Protein AF-A0A0B2A0S5-F1 (afdb_monomer_lite)

Foldseek 3Di:
DDPPPLVADDVVVLVVLLVVLVVLLLVLLVLVLCLVVDDDDDPVVCVCNVPVSVVSNLVSLLQSLLSCLSNVNLVCLLVSLLVSLVSVLVSLVVSCCVPVPPPDDPVSVVVSVVRSVVSSVVSSVSSPNSSVVNVVVVVVVVVVVVPDPPPD

Organism: NCBI:txid1348253

Secondary structure (DSSP, 8-state):
-------PPPHHHHHHHHHHHHHHHHHHHHHHHHHHHH-SS-HHHHHHHHHHHHHHHHHHHHHHHHHHHHTT-THHHHHHHHHHHHHHHHHHHHHHHHHHGGG--HHHHHHHHHHHHHHHHHHHHHHHHHHHHHHHHHHHHHHHHTT-----

Radius of gyration: 20.51 Å; chains: 1; bounding box: 46×28×75 Å

Sequence (152 aa):
MPAVTDARLPIRWVVWAGIGWLVVVAGWLIADGAIVMSIPGSPAAAAWTTWAIPGLVVAATIGYGALLGQGRRSVMIWFAALVGALAQILSYILVTVITAGPHASLDVTAGLILLALPVFVMLAALLWIGAGTAAVVRQIRTRSKGRSPRLK

Structure (mmCIF, N/CA/C/O backbone):
data_AF-A0A0B2A0S5-F1
#
_entry.id   AF-A0A0B2A0S5-F1
#
loop_
_atom_site.group_PDB
_atom_site.id
_atom_site.type_symbol
_atom_site.label_atom_id
_atom_site.label_alt_id
_atom_site.label_comp_id
_atom_site.label_asym_id
_atom_site.label_entity_id
_atom_site.label_seq_id
_atom_site.pdbx_PDB_ins_code
_atom_site.Cartn_x
_atom_site.Cartn_y
_atom_site.Cartn_z
_atom_site.occupancy
_atom_site.B_iso_or_equiv
_atom_site.auth_seq_id
_atom_site.auth_comp_id
_atom_site.auth_asym_id
_atom_site.auth_atom_id
_atom_site.pdbx_PDB_model_num
ATOM 1 N N . MET A 1 1 ? -21.035 6.690 33.643 1.00 43.50 1 MET A N 1
ATOM 2 C CA . MET A 1 1 ? -20.638 5.815 32.517 1.00 43.50 1 MET A CA 1
ATOM 3 C C . MET A 1 1 ? -19.266 6.272 32.039 1.00 43.50 1 MET A C 1
ATOM 5 O O . MET A 1 1 ? -19.190 7.385 31.534 1.00 43.50 1 MET A O 1
ATOM 9 N N . PRO A 1 2 ? -18.173 5.528 32.280 1.00 39.62 2 PRO A N 1
ATOM 10 C CA . PRO A 1 2 ? -16.861 5.955 31.812 1.00 39.62 2 PRO A CA 1
ATOM 11 C C . PRO A 1 2 ? -16.829 5.893 30.284 1.00 39.62 2 PRO A C 1
ATOM 13 O O . PRO A 1 2 ? -17.179 4.872 29.691 1.00 39.62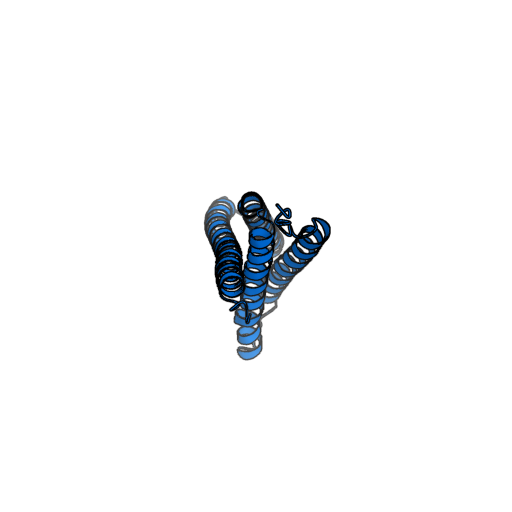 2 PRO A O 1
ATOM 16 N N . ALA A 1 3 ? -16.445 7.009 29.665 1.00 43.06 3 ALA A N 1
ATOM 17 C CA . ALA A 1 3 ? -16.223 7.108 28.236 1.00 43.06 3 ALA A CA 1
ATOM 18 C C . ALA A 1 3 ? -15.237 6.012 27.821 1.00 43.06 3 ALA A C 1
ATOM 20 O O . ALA A 1 3 ? -14.078 6.015 28.238 1.00 43.06 3 ALA A O 1
ATOM 21 N N . VAL A 1 4 ? -15.708 5.057 27.017 1.00 47.94 4 VAL A N 1
ATOM 22 C CA . VAL A 1 4 ? -14.827 4.184 26.248 1.00 47.94 4 VAL A CA 1
ATOM 23 C C . VAL A 1 4 ? -14.082 5.125 25.318 1.00 47.94 4 VAL A C 1
ATOM 25 O O . VAL A 1 4 ? -14.605 5.544 24.288 1.00 47.94 4 VAL A O 1
ATOM 28 N N . THR A 1 5 ? -12.893 5.550 25.732 1.00 50.03 5 THR A N 1
ATOM 29 C CA . THR A 1 5 ? -11.978 6.287 24.879 1.00 50.03 5 THR A CA 1
ATOM 30 C C . THR A 1 5 ? -11.613 5.334 23.753 1.00 50.03 5 THR A C 1
ATOM 32 O O . THR A 1 5 ? -10.756 4.462 23.888 1.00 50.03 5 THR A O 1
ATOM 35 N N . ASP A 1 6 ? -12.351 5.448 22.647 1.00 54.78 6 ASP A N 1
ATOM 36 C CA . ASP A 1 6 ? -11.962 4.953 21.335 1.00 54.78 6 ASP A CA 1
ATOM 37 C C . ASP A 1 6 ? -10.554 5.511 21.104 1.00 54.78 6 ASP A C 1
ATOM 39 O O . ASP A 1 6 ? -10.388 6.666 20.712 1.00 54.78 6 ASP A O 1
ATOM 43 N N . ALA A 1 7 ? -9.533 4.729 21.459 1.00 58.16 7 ALA A N 1
ATOM 44 C CA . ALA A 1 7 ? -8.137 5.119 21.366 1.00 58.16 7 ALA A CA 1
ATOM 45 C C . ALA A 1 7 ? -7.776 5.196 19.881 1.00 58.16 7 ALA A C 1
ATOM 47 O O . ALA A 1 7 ? -7.261 4.252 19.282 1.00 58.16 7 ALA A O 1
ATOM 48 N N . ARG A 1 8 ? -8.145 6.314 19.256 1.00 66.81 8 ARG A N 1
ATOM 49 C CA . ARG A 1 8 ? -7.774 6.641 17.888 1.00 66.81 8 ARG A CA 1
ATOM 50 C C . ARG A 1 8 ? -6.270 6.882 17.887 1.00 66.81 8 ARG A C 1
ATOM 52 O O . ARG A 1 8 ? -5.766 7.661 18.694 1.00 66.81 8 ARG A O 1
ATOM 59 N N . LEU A 1 9 ? -5.558 6.217 16.979 1.00 73.38 9 LEU A N 1
ATOM 60 C CA . LEU A 1 9 ? -4.140 6.486 16.761 1.00 73.38 9 LEU A CA 1
ATOM 61 C C . LEU A 1 9 ? -3.932 7.989 16.498 1.00 73.38 9 LEU A C 1
ATOM 63 O O . LEU A 1 9 ? -4.655 8.564 15.669 1.00 73.38 9 LEU A O 1
ATOM 67 N N . PRO A 1 10 ? -2.954 8.634 17.161 1.00 81.81 10 PRO A N 1
ATOM 68 C CA . PRO A 1 10 ? -2.649 10.033 16.905 1.00 81.81 10 PRO A CA 1
ATOM 69 C C . PRO A 1 10 ? -2.278 10.234 15.434 1.00 81.81 10 PRO A C 1
ATOM 71 O O . PRO A 1 10 ? -1.521 9.447 14.866 1.00 81.81 10 PRO A O 1
ATOM 74 N N . ILE A 1 11 ? -2.784 11.306 14.815 1.00 78.38 11 ILE A N 1
ATOM 75 C CA . ILE A 1 11 ? -2.613 11.561 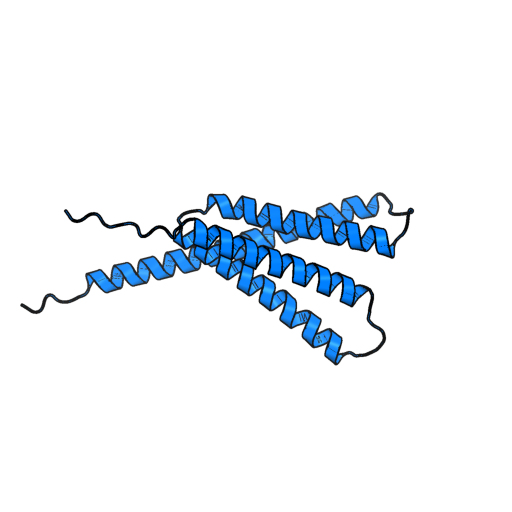13.375 1.00 78.38 11 ILE A CA 1
ATOM 76 C C . ILE A 1 11 ? -1.149 11.570 12.933 1.00 78.38 11 ILE A C 1
ATOM 78 O O . ILE A 1 11 ? -0.842 10.996 11.894 1.00 78.38 11 ILE A O 1
ATOM 82 N N . ARG A 1 12 ? -0.252 12.096 13.775 1.00 81.81 12 ARG A N 1
ATOM 83 C CA . ARG A 1 12 ? 1.198 12.106 13.549 1.00 81.81 12 ARG A CA 1
ATOM 84 C C . ARG A 1 12 ? 1.776 10.719 13.258 1.00 81.81 12 ARG A C 1
ATOM 86 O O . ARG A 1 12 ? 2.592 10.594 12.360 1.00 81.81 12 ARG A O 1
ATOM 93 N N . TRP A 1 13 ? 1.320 9.673 13.949 1.00 82.44 13 TRP A N 1
ATOM 94 C CA . TRP A 1 13 ? 1.828 8.312 13.736 1.00 82.44 13 TRP A CA 1
ATOM 95 C C . TRP A 1 13 ? 1.402 7.749 12.385 1.00 82.44 13 TRP A C 1
ATOM 97 O O . TRP A 1 13 ? 2.186 7.083 11.724 1.00 82.44 13 TRP A O 1
ATOM 107 N N . VAL A 1 14 ? 0.178 8.061 11.953 1.00 80.25 14 VAL A N 1
ATOM 108 C CA . VAL A 1 14 ? -0.321 7.663 10.631 1.00 80.25 14 VAL A CA 1
ATOM 109 C C . VAL A 1 14 ? 0.430 8.400 9.523 1.00 80.25 14 VAL A C 1
ATOM 111 O O . VAL A 1 14 ? 0.733 7.800 8.499 1.00 80.25 14 VAL A O 1
ATOM 114 N N . VAL A 1 15 ? 0.759 9.678 9.730 1.00 81.69 15 VAL A N 1
ATOM 115 C CA . VAL A 1 15 ? 1.554 10.462 8.773 1.00 81.69 15 VAL A CA 1
ATOM 116 C C . VAL A 1 15 ? 2.973 9.904 8.664 1.00 81.69 15 VAL A C 1
ATOM 118 O O . VAL A 1 15 ? 3.398 9.577 7.563 1.00 81.69 15 VAL A O 1
ATOM 121 N N . TRP A 1 16 ? 3.675 9.701 9.784 1.00 84.19 16 TRP A N 1
ATOM 122 C CA . TRP A 1 16 ? 5.033 9.142 9.772 1.00 84.19 16 TRP A CA 1
ATOM 123 C C . TRP A 1 16 ? 5.088 7.729 9.187 1.00 84.19 16 TRP A C 1
ATOM 125 O O . TRP A 1 16 ? 5.977 7.433 8.394 1.00 84.19 16 TRP A O 1
ATOM 135 N N . ALA A 1 17 ? 4.116 6.874 9.513 1.00 84.00 17 ALA A N 1
ATOM 136 C CA . ALA A 1 17 ? 4.022 5.546 8.916 1.00 84.00 17 ALA A CA 1
ATOM 137 C C . ALA A 1 17 ? 3.704 5.602 7.416 1.00 84.00 17 ALA A C 1
ATOM 139 O O . ALA A 1 17 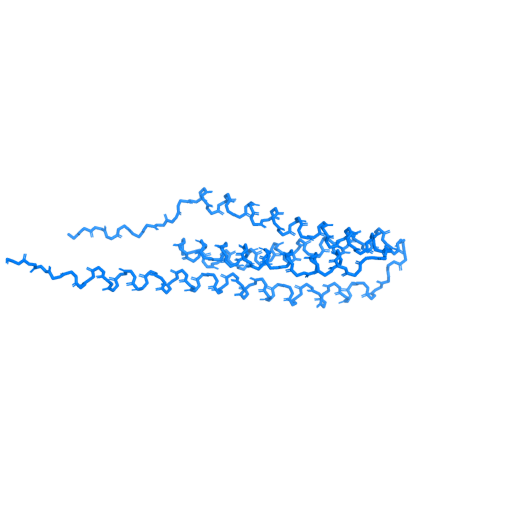? 4.221 4.787 6.661 1.00 84.00 17 ALA A O 1
ATOM 140 N N . GLY A 1 18 ? 2.895 6.571 6.979 1.00 79.06 18 GLY A N 1
ATOM 141 C CA . GLY A 1 18 ? 2.616 6.804 5.562 1.00 79.06 18 GLY A CA 1
ATOM 142 C C . GLY A 1 18 ? 3.858 7.260 4.802 1.00 79.06 18 GLY A C 1
ATOM 143 O O . GLY A 1 18 ? 4.133 6.739 3.728 1.00 79.06 18 GLY A O 1
ATOM 144 N N . ILE A 1 19 ? 4.651 8.162 5.387 1.00 83.56 19 ILE A N 1
ATOM 145 C CA . ILE A 1 19 ? 5.944 8.584 4.829 1.00 83.56 19 ILE A CA 1
ATOM 146 C C . ILE A 1 19 ? 6.897 7.386 4.743 1.00 83.56 19 ILE A C 1
ATOM 148 O O . ILE A 1 19 ? 7.474 7.145 3.689 1.00 83.56 19 ILE A O 1
ATOM 152 N N . GLY A 1 20 ? 7.027 6.597 5.815 1.00 83.56 20 GLY A N 1
ATOM 153 C CA . GLY A 1 20 ? 7.869 5.396 5.813 1.00 83.56 20 GLY A CA 1
ATOM 154 C C . GLY A 1 20 ? 7.431 4.364 4.770 1.00 83.56 20 GLY A C 1
ATOM 155 O O . GLY A 1 20 ? 8.266 3.814 4.057 1.00 83.56 20 GLY A O 1
ATOM 156 N N . TRP A 1 21 ? 6.122 4.150 4.622 1.00 85.94 21 TRP A N 1
ATOM 157 C CA . TRP A 1 21 ? 5.557 3.298 3.576 1.00 85.94 21 TRP A CA 1
ATOM 158 C C . TRP A 1 21 ? 5.880 3.824 2.169 1.00 85.94 21 TRP A C 1
ATOM 160 O O . TRP A 1 21 ? 6.318 3.048 1.324 1.00 85.94 21 TRP A O 1
ATOM 170 N N . LEU A 1 22 ? 5.757 5.134 1.928 1.00 78.00 22 LEU A N 1
ATOM 171 C CA . LEU A 1 22 ? 6.125 5.742 0.644 1.00 78.00 22 LEU A CA 1
ATOM 172 C C . LEU A 1 22 ? 7.612 5.581 0.329 1.00 78.00 22 LEU A C 1
ATOM 174 O O . LEU A 1 22 ? 7.952 5.285 -0.811 1.00 78.00 22 LEU A O 1
ATOM 178 N N . VAL A 1 23 ? 8.493 5.728 1.322 1.00 82.44 23 VAL A N 1
ATOM 179 C CA . VAL A 1 23 ? 9.937 5.502 1.150 1.00 82.44 23 VAL A CA 1
ATOM 180 C C . VAL A 1 23 ? 10.221 4.051 0.765 1.00 82.44 23 VAL A C 1
ATOM 182 O O . VAL A 1 23 ? 11.039 3.807 -0.114 1.00 82.44 23 VAL A O 1
ATOM 185 N N . VAL A 1 24 ? 9.523 3.090 1.373 1.00 82.56 24 VAL A N 1
ATOM 186 C CA . VAL A 1 24 ? 9.641 1.668 1.022 1.00 82.56 24 VAL A CA 1
ATOM 187 C C . VAL A 1 24 ? 9.174 1.400 -0.410 1.00 82.56 24 VAL A C 1
ATOM 189 O O . VAL A 1 24 ? 9.882 0.732 -1.162 1.00 82.56 24 VAL A O 1
ATOM 192 N N . VAL A 1 25 ? 8.013 1.933 -0.803 1.00 75.81 25 VAL A N 1
ATOM 193 C CA . VAL A 1 25 ? 7.488 1.783 -2.170 1.00 75.81 25 VAL A CA 1
ATOM 194 C C . VAL A 1 25 ? 8.438 2.432 -3.180 1.00 75.81 25 VAL A C 1
ATOM 196 O O . VAL A 1 25 ? 8.804 1.799 -4.164 1.00 75.81 25 VAL A O 1
ATOM 199 N N . ALA A 1 26 ? 8.912 3.651 -2.911 1.00 71.31 26 ALA A N 1
ATOM 200 C CA . ALA A 1 26 ? 9.878 4.344 -3.760 1.00 71.31 26 ALA A CA 1
ATOM 201 C C . ALA A 1 26 ? 11.226 3.605 -3.845 1.00 71.31 26 ALA A C 1
ATOM 203 O O . ALA A 1 26 ? 11.806 3.506 -4.922 1.00 71.31 26 ALA A O 1
ATOM 204 N N . GLY A 1 27 ? 11.714 3.050 -2.732 1.00 72.81 27 GLY A N 1
ATOM 205 C CA . GLY A 1 27 ? 12.949 2.267 -2.691 1.00 72.81 27 GLY A CA 1
ATOM 206 C C . GLY A 1 27 ? 12.858 0.981 -3.513 1.00 72.81 27 GLY A C 1
ATOM 207 O O . GLY A 1 27 ? 13.797 0.6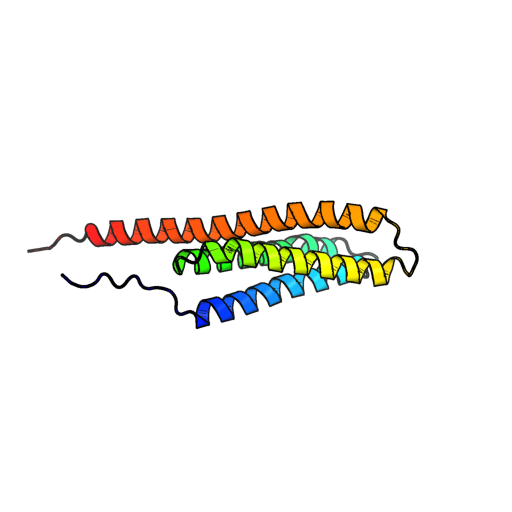56 -4.237 1.00 72.81 27 GLY A O 1
ATOM 208 N N . TRP A 1 28 ? 11.718 0.286 -3.463 1.00 74.06 28 TRP A N 1
ATOM 209 C CA . TRP A 1 28 ? 11.466 -0.869 -4.328 1.00 74.06 28 TRP A CA 1
ATOM 210 C C . TRP A 1 28 ? 11.476 -0.489 -5.808 1.00 74.06 28 TRP A C 1
ATOM 212 O O . TRP A 1 28 ? 12.124 -1.168 -6.597 1.00 74.06 28 TRP A O 1
ATOM 222 N N . LEU A 1 29 ? 10.842 0.627 -6.167 1.00 66.69 29 LEU A N 1
ATOM 223 C CA . LEU A 1 29 ? 10.805 1.126 -7.543 1.00 66.69 29 LEU A CA 1
ATOM 224 C C . LEU A 1 29 ? 12.196 1.466 -8.096 1.00 66.69 29 LEU A C 1
ATOM 226 O O . LEU A 1 29 ? 12.512 1.141 -9.238 1.00 66.69 29 LEU A O 1
ATOM 230 N N . ILE A 1 30 ? 13.050 2.090 -7.279 1.00 67.25 30 ILE A N 1
ATOM 231 C CA . ILE A 1 30 ? 14.442 2.383 -7.652 1.00 67.25 30 ILE A CA 1
ATOM 232 C C . ILE A 1 30 ? 15.237 1.084 -7.824 1.00 67.25 30 ILE A C 1
ATOM 234 O O . ILE A 1 30 ? 16.012 0.963 -8.772 1.00 67.25 30 ILE A O 1
ATOM 238 N N . ALA A 1 31 ? 15.044 0.113 -6.927 1.00 67.25 31 ALA A N 1
ATOM 239 C CA . ALA A 1 31 ? 15.725 -1.173 -7.005 1.00 67.25 31 ALA A CA 1
ATOM 240 C C . ALA A 1 31 ? 15.312 -1.968 -8.253 1.00 67.25 31 ALA A C 1
ATOM 242 O O . ALA A 1 31 ? 16.183 -2.505 -8.927 1.00 67.25 31 ALA A O 1
ATOM 243 N N . ASP A 1 32 ? 14.022 -1.996 -8.593 1.00 64.56 32 ASP A N 1
ATOM 244 C CA . ASP A 1 32 ? 13.508 -2.672 -9.790 1.00 64.56 32 ASP A CA 1
ATOM 245 C C . ASP A 1 32 ? 14.081 -2.051 -11.076 1.00 64.56 32 ASP A C 1
ATOM 247 O O . ASP A 1 32 ? 14.649 -2.752 -11.914 1.00 64.56 32 ASP A O 1
ATOM 251 N N . GLY A 1 33 ? 14.069 -0.716 -11.180 1.00 59.47 33 GLY A N 1
ATOM 252 C CA . GLY A 1 33 ? 14.693 -0.001 -12.299 1.00 59.47 33 GLY A CA 1
ATOM 253 C C . GLY A 1 33 ? 16.205 -0.237 -12.400 1.00 59.47 33 GLY A C 1
ATOM 254 O O . GLY A 1 33 ? 16.731 -0.430 -13.495 1.00 59.47 33 GLY A O 1
ATOM 255 N N . ALA A 1 34 ? 16.910 -0.286 -11.266 1.00 63.06 34 ALA A N 1
ATOM 256 C CA . ALA A 1 34 ? 18.331 -0.617 -11.236 1.00 63.06 34 ALA A CA 1
ATOM 257 C C . ALA A 1 34 ? 18.588 -2.064 -11.682 1.00 63.06 34 ALA A C 1
ATOM 259 O O . ALA A 1 34 ? 19.505 -2.292 -12.466 1.00 63.06 34 ALA A O 1
ATOM 260 N N . ILE A 1 35 ? 17.782 -3.033 -11.241 1.00 61.88 35 ILE A N 1
ATOM 261 C CA . ILE A 1 35 ? 17.879 -4.454 -11.619 1.00 61.88 35 ILE A CA 1
ATOM 262 C C . ILE A 1 35 ? 17.683 -4.632 -13.127 1.00 61.88 35 ILE A C 1
ATOM 264 O O . ILE A 1 35 ? 18.496 -5.293 -13.773 1.00 61.88 35 ILE A O 1
ATOM 268 N N . VAL A 1 36 ? 16.666 -3.982 -13.702 1.00 58.25 36 VAL A N 1
ATOM 269 C CA . VAL A 1 36 ? 16.414 -3.985 -15.153 1.00 58.25 36 VAL A CA 1
ATOM 270 C C . VAL A 1 36 ? 17.616 -3.440 -15.934 1.00 58.25 36 VAL A C 1
ATOM 272 O O . VAL A 1 36 ? 17.917 -3.939 -17.017 1.00 58.25 36 VAL A O 1
ATOM 275 N N . MET A 1 37 ? 18.341 -2.463 -15.382 1.00 55.91 37 MET A N 1
ATOM 276 C CA . MET A 1 37 ? 19.505 -1.859 -16.040 1.00 55.91 37 MET A CA 1
ATOM 277 C C . MET A 1 37 ? 20.855 -2.530 -15.737 1.00 55.91 37 MET A C 1
ATOM 279 O O . MET A 1 37 ? 21.834 -2.200 -16.403 1.00 55.91 37 MET A O 1
ATOM 283 N N . SER A 1 38 ? 20.958 -3.437 -14.756 1.00 58.81 38 SER A N 1
ATOM 284 C CA . SER A 1 38 ? 22.263 -3.866 -14.213 1.00 58.81 38 SER A CA 1
ATOM 285 C C . SER A 1 38 ? 22.586 -5.362 -14.270 1.00 58.81 38 SER A C 1
ATOM 287 O O . SER A 1 38 ? 23.619 -5.752 -13.728 1.00 58.81 38 SER A O 1
ATOM 289 N N . ILE A 1 39 ? 21.812 -6.217 -14.952 1.00 53.78 39 ILE A N 1
ATOM 290 C CA . ILE A 1 39 ? 22.146 -7.655 -14.997 1.00 53.78 39 ILE A CA 1
ATOM 291 C C . ILE A 1 39 ? 22.846 -8.070 -16.303 1.00 53.78 39 ILE A C 1
ATOM 293 O O . ILE A 1 39 ? 22.197 -8.444 -17.279 1.00 53.78 39 ILE A O 1
ATOM 297 N N . PRO A 1 40 ? 24.181 -8.212 -16.247 1.00 49.50 40 PRO A N 1
ATOM 298 C CA . PRO A 1 40 ? 24.885 -9.387 -16.728 1.00 49.50 40 PRO A CA 1
ATOM 299 C C . PRO A 1 40 ? 25.298 -10.282 -15.538 1.00 49.50 40 PRO A C 1
ATOM 301 O O . PRO A 1 40 ? 26.152 -9.919 -14.734 1.00 49.50 40 PRO A O 1
ATOM 304 N N . GLY A 1 41 ? 24.742 -11.499 -15.454 1.00 53.09 41 GLY A N 1
ATOM 305 C CA . GLY A 1 41 ? 25.558 -12.676 -15.105 1.00 53.09 41 GLY A CA 1
ATOM 306 C C . GLY A 1 41 ? 25.528 -13.319 -13.705 1.00 53.09 41 GLY A C 1
ATOM 307 O O . GLY A 1 41 ? 26.305 -14.249 -13.513 1.00 53.09 41 GLY A O 1
ATOM 308 N N . SER A 1 42 ? 24.672 -12.951 -12.739 1.00 55.00 42 SER A N 1
ATOM 309 C CA . SER A 1 42 ? 24.593 -13.688 -11.449 1.00 55.00 42 SER A CA 1
ATOM 310 C C . SER A 1 42 ? 23.166 -14.135 -11.080 1.00 55.00 42 SER A C 1
ATOM 312 O O . SER A 1 42 ? 22.371 -13.322 -10.600 1.00 55.00 42 SER A O 1
ATOM 314 N N . PRO A 1 43 ? 22.830 -15.433 -11.233 1.00 58.78 43 PRO A N 1
ATOM 315 C CA . PRO A 1 43 ? 21.506 -15.979 -10.908 1.00 58.78 43 PRO A CA 1
ATOM 316 C C . PRO A 1 43 ? 21.103 -15.816 -9.432 1.00 58.78 43 PRO A C 1
ATOM 318 O O . PRO A 1 43 ? 19.925 -15.666 -9.117 1.00 58.78 43 PRO A O 1
ATOM 321 N N . ALA A 1 44 ? 22.075 -15.827 -8.513 1.00 56.34 44 ALA A N 1
ATOM 322 C CA . ALA A 1 44 ? 21.818 -15.765 -7.074 1.00 56.34 44 ALA A CA 1
ATOM 323 C C . ALA A 1 44 ? 21.503 -14.340 -6.587 1.00 56.34 44 ALA A C 1
ATOM 325 O O . ALA A 1 44 ? 20.590 -14.157 -5.782 1.00 56.34 44 ALA A O 1
ATOM 326 N N . ALA A 1 45 ? 22.210 -13.325 -7.101 1.00 55.72 45 ALA A N 1
ATOM 327 C CA . ALA A 1 45 ? 21.925 -11.924 -6.780 1.00 55.72 45 ALA A CA 1
ATOM 328 C C . ALA A 1 45 ? 20.564 -11.486 -7.345 1.00 55.72 45 ALA A C 1
ATOM 330 O O . ALA A 1 45 ? 19.818 -10.778 -6.664 1.00 55.72 45 ALA A O 1
ATOM 331 N N . ALA A 1 46 ? 20.210 -11.984 -8.537 1.00 58.00 46 ALA A N 1
ATOM 332 C CA . ALA A 1 46 ? 18.889 -11.804 -9.130 1.00 58.00 46 ALA A CA 1
ATOM 333 C C . ALA A 1 46 ? 17.786 -12.458 -8.275 1.00 58.00 46 ALA A C 1
ATOM 335 O O . ALA A 1 46 ? 16.767 -11.832 -8.007 1.00 58.00 46 ALA A O 1
ATOM 336 N N . ALA A 1 47 ? 17.991 -13.677 -7.762 1.00 56.50 47 ALA A N 1
ATOM 337 C CA . ALA A 1 47 ? 16.976 -14.370 -6.963 1.00 56.50 47 ALA A CA 1
ATOM 338 C C . ALA A 1 47 ? 16.654 -13.662 -5.631 1.00 56.50 47 ALA A C 1
ATOM 340 O O . ALA A 1 47 ? 15.484 -13.490 -5.295 1.00 56.50 47 ALA A O 1
ATOM 341 N N . TRP A 1 48 ? 17.660 -13.209 -4.874 1.00 54.50 48 TRP A N 1
ATOM 342 C CA . TRP A 1 48 ? 17.418 -12.535 -3.587 1.00 54.50 48 TRP A CA 1
ATOM 343 C C . TRP A 1 48 ? 16.709 -11.187 -3.747 1.00 54.50 48 TRP A C 1
ATOM 345 O O . TRP A 1 48 ? 15.796 -10.874 -2.981 1.00 54.50 48 TRP A O 1
ATOM 355 N N . THR A 1 49 ? 17.079 -10.412 -4.766 1.00 60.09 49 THR A N 1
ATOM 356 C CA . THR A 1 49 ? 16.416 -9.138 -5.079 1.00 60.09 49 THR A CA 1
ATOM 357 C C . THR A 1 49 ? 14.990 -9.338 -5.602 1.00 60.09 49 THR A C 1
ATOM 359 O O . THR A 1 49 ? 14.101 -8.575 -5.223 1.00 60.09 49 THR A O 1
ATOM 362 N N . THR A 1 50 ? 14.743 -10.411 -6.362 1.00 64.06 50 THR A N 1
ATOM 363 C CA . THR A 1 50 ? 13.418 -10.736 -6.926 1.00 64.06 50 THR A CA 1
ATOM 364 C C . THR A 1 50 ? 12.363 -11.049 -5.858 1.00 64.06 50 THR A C 1
ATOM 366 O O . THR A 1 50 ? 11.191 -10.762 -6.071 1.00 64.06 50 THR A O 1
ATOM 369 N N . TRP A 1 51 ? 12.735 -11.597 -4.693 1.00 63.91 51 TRP A N 1
ATOM 370 C CA . TRP A 1 51 ? 11.753 -12.017 -3.673 1.00 63.91 51 TRP A CA 1
ATOM 371 C C . TRP A 1 51 ? 11.763 -11.176 -2.394 1.00 63.91 51 TRP A C 1
ATOM 373 O O . TRP A 1 51 ? 10.700 -10.913 -1.824 1.00 63.91 51 TRP A O 1
ATOM 383 N N . ALA A 1 52 ? 12.932 -10.724 -1.931 1.00 68.00 52 ALA A N 1
ATOM 384 C CA . ALA A 1 52 ? 13.030 -10.019 -0.652 1.00 68.00 52 ALA A CA 1
ATOM 385 C C . ALA A 1 52 ? 12.405 -8.616 -0.707 1.00 68.00 52 ALA A C 1
ATOM 387 O O . ALA A 1 52 ? 11.732 -8.195 0.236 1.00 68.00 52 ALA A O 1
ATOM 388 N N . ILE A 1 53 ? 12.597 -7.901 -1.819 1.00 71.69 53 ILE A N 1
ATOM 389 C CA . ILE A 1 53 ? 12.138 -6.516 -1.957 1.00 71.69 53 ILE A CA 1
ATOM 390 C C . ILE A 1 53 ? 10.608 -6.451 -2.118 1.00 71.69 53 ILE A C 1
ATOM 392 O O . ILE A 1 53 ? 9.978 -5.711 -1.354 1.00 71.69 53 ILE A O 1
ATOM 396 N N . PRO A 1 54 ? 9.963 -7.271 -2.977 1.00 72.94 54 PRO A N 1
ATOM 397 C CA . PRO A 1 54 ? 8.501 -7.324 -3.026 1.00 72.94 54 PRO A CA 1
ATOM 398 C C . PRO A 1 54 ? 7.881 -7.766 -1.697 1.00 72.94 54 PRO A C 1
ATOM 400 O O . PRO A 1 54 ? 6.873 -7.205 -1.269 1.00 72.94 54 PRO A O 1
ATOM 403 N N . GLY A 1 55 ? 8.511 -8.717 -0.995 1.00 79.31 55 GLY A N 1
ATOM 404 C CA . GLY A 1 55 ? 8.067 -9.146 0.334 1.00 79.31 55 GLY A CA 1
ATOM 405 C C . GLY A 1 55 ? 8.034 -7.999 1.350 1.00 79.31 55 GLY A C 1
ATOM 406 O O . GLY A 1 55 ? 7.076 -7.876 2.120 1.00 79.31 55 GLY A O 1
ATOM 407 N N . LEU A 1 56 ? 9.030 -7.111 1.314 1.00 82.81 56 LEU A N 1
ATOM 408 C CA . LEU A 1 56 ? 9.100 -5.943 2.191 1.00 82.81 56 LEU A CA 1
ATOM 409 C C . LEU A 1 56 ? 8.015 -4.906 1.854 1.00 82.81 56 LEU A C 1
ATOM 411 O O . LEU A 1 56 ? 7.387 -4.367 2.768 1.00 82.81 56 LEU A O 1
ATOM 415 N N . VAL A 1 57 ? 7.722 -4.683 0.569 1.00 83.62 57 VAL A N 1
ATOM 416 C CA . VAL A 1 57 ? 6.613 -3.813 0.130 1.00 83.62 57 VAL A CA 1
ATOM 417 C C . VAL A 1 57 ? 5.263 -4.367 0.574 1.00 83.62 57 VAL A C 1
ATOM 419 O O . VAL A 1 57 ? 4.429 -3.616 1.089 1.00 83.62 57 VAL A O 1
ATOM 422 N N . VAL A 1 58 ? 5.048 -5.678 0.433 1.00 86.31 58 VAL A N 1
ATOM 423 C CA . VAL A 1 58 ? 3.825 -6.349 0.896 1.00 86.31 58 VAL A CA 1
ATOM 424 C C . VAL A 1 58 ? 3.660 -6.170 2.404 1.00 86.31 58 VAL A C 1
ATOM 426 O O . VAL A 1 58 ? 2.609 -5.707 2.856 1.00 86.31 58 VAL A O 1
ATOM 429 N N . ALA A 1 59 ? 4.705 -6.458 3.183 1.00 86.62 59 ALA A N 1
ATOM 430 C CA . ALA A 1 59 ? 4.677 -6.315 4.636 1.00 86.62 59 ALA A CA 1
ATOM 431 C C . ALA A 1 59 ? 4.421 -4.862 5.071 1.00 86.62 59 ALA A C 1
ATOM 433 O O . ALA A 1 59 ? 3.570 -4.617 5.930 1.00 86.62 59 ALA A O 1
ATOM 434 N N . ALA A 1 60 ? 5.095 -3.890 4.448 1.00 87.56 60 ALA A N 1
ATOM 435 C CA . ALA A 1 60 ? 4.896 -2.470 4.728 1.00 87.56 60 ALA A CA 1
ATOM 436 C C . ALA A 1 60 ? 3.472 -2.008 4.381 1.00 87.56 60 ALA A C 1
ATOM 438 O O . ALA A 1 60 ? 2.863 -1.260 5.146 1.00 87.56 60 ALA A O 1
ATOM 439 N N . THR A 1 61 ? 2.914 -2.484 3.265 1.00 89.94 61 THR A N 1
ATOM 440 C CA . THR A 1 61 ? 1.556 -2.138 2.819 1.00 89.94 61 THR A CA 1
ATOM 441 C C . THR A 1 61 ? 0.498 -2.717 3.759 1.00 89.94 61 THR A C 1
ATOM 443 O O . THR A 1 61 ? -0.401 -1.995 4.194 1.00 89.94 61 THR A O 1
ATOM 446 N N . ILE A 1 62 ? 0.637 -3.982 4.170 1.00 89.62 62 ILE A N 1
ATOM 447 C CA . ILE A 1 62 ? -0.235 -4.593 5.188 1.00 89.62 62 ILE A CA 1
ATOM 448 C C . ILE A 1 62 ? -0.102 -3.846 6.524 1.00 89.62 62 ILE A C 1
ATOM 450 O O . ILE A 1 62 ? -1.109 -3.521 7.157 1.00 89.62 62 ILE A O 1
ATOM 454 N N . GLY A 1 63 ? 1.123 -3.526 6.950 1.00 87.38 63 GLY A N 1
ATOM 455 C CA . GLY A 1 63 ? 1.386 -2.793 8.190 1.00 87.38 63 GLY A CA 1
ATOM 456 C C . GLY A 1 63 ? 0.746 -1.403 8.201 1.00 87.38 63 GLY A C 1
ATOM 457 O O . GLY A 1 63 ? 0.076 -1.030 9.169 1.00 87.38 63 GLY A O 1
ATOM 458 N N . TYR A 1 64 ? 0.871 -0.658 7.101 1.00 90.00 64 TYR A N 1
ATOM 459 C CA . TYR A 1 64 ? 0.216 0.639 6.953 1.00 90.00 64 TYR A CA 1
ATOM 460 C C . TYR A 1 64 ? -1.314 0.506 6.951 1.00 90.00 64 TYR A C 1
ATOM 462 O O . T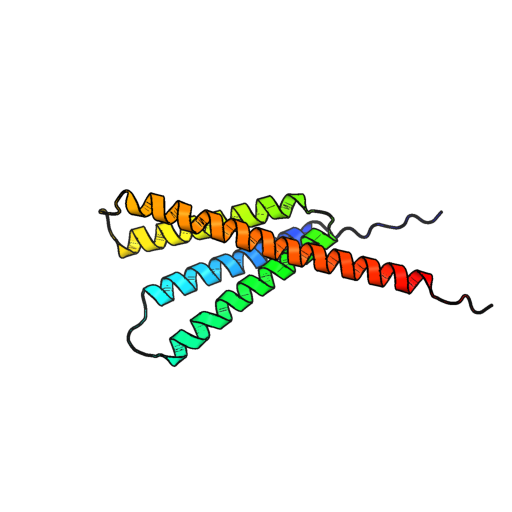YR A 1 64 ? -2.001 1.239 7.670 1.00 90.00 64 TYR A O 1
ATOM 470 N N . GLY A 1 65 ? -1.854 -0.495 6.250 1.00 86.25 65 GLY A N 1
ATOM 471 C CA . GLY A 1 65 ? -3.276 -0.837 6.281 1.00 86.25 65 GLY A CA 1
ATOM 472 C C . GLY A 1 65 ? -3.787 -1.116 7.696 1.00 86.25 65 GLY A C 1
ATOM 473 O O . GLY A 1 65 ? -4.837 -0.607 8.095 1.00 86.25 65 GLY A O 1
ATOM 474 N N . ALA A 1 66 ? -3.017 -1.848 8.505 1.00 86.75 66 ALA A N 1
ATOM 475 C CA . ALA A 1 66 ? -3.352 -2.121 9.900 1.00 86.75 66 ALA A CA 1
ATOM 476 C C . ALA A 1 66 ? -3.430 -0.842 10.740 1.00 86.75 66 ALA A C 1
ATOM 478 O O . ALA A 1 66 ? -4.373 -0.680 11.519 1.00 86.75 66 ALA A O 1
ATOM 479 N N . LEU A 1 67 ? -2.509 0.105 10.545 1.00 85.69 67 LEU A N 1
ATOM 480 C CA . LEU A 1 67 ? -2.552 1.410 11.215 1.00 85.69 67 LEU A CA 1
ATOM 481 C C . LEU A 1 67 ? -3.773 2.236 10.788 1.00 85.69 67 LEU A C 1
ATOM 483 O O . LEU A 1 67 ? -4.454 2.818 11.641 1.00 85.69 67 LEU A O 1
ATOM 487 N N . LEU A 1 68 ? -4.107 2.248 9.495 1.00 85.94 68 LEU A N 1
ATOM 488 C CA . LEU A 1 68 ? -5.316 2.908 8.989 1.00 85.94 68 LEU A CA 1
ATOM 489 C C . LEU A 1 68 ? -6.590 2.282 9.573 1.00 85.94 68 LEU A C 1
ATOM 491 O O . LEU A 1 68 ? -7.488 3.003 10.027 1.00 85.94 68 LEU A O 1
ATOM 495 N N . GLY A 1 69 ? -6.643 0.949 9.642 1.00 82.88 69 GLY A N 1
ATOM 496 C CA . GLY A 1 69 ? -7.721 0.205 10.286 1.00 82.88 69 GLY A CA 1
ATOM 497 C C . GLY A 1 69 ? -7.844 0.562 11.763 1.00 82.88 69 GLY A C 1
ATOM 498 O O . GLY A 1 69 ? -8.936 0.902 12.232 1.00 82.88 69 GLY A O 1
ATOM 499 N N . GLN A 1 70 ? -6.732 0.574 12.504 1.00 82.62 70 GLN A N 1
ATOM 500 C CA . GLN A 1 70 ? -6.685 1.006 13.905 1.00 82.62 70 GLN A CA 1
ATOM 501 C C . GLN A 1 70 ? -7.210 2.439 14.086 1.00 82.62 70 GLN A C 1
ATOM 503 O O . GLN A 1 70 ? -8.007 2.687 14.993 1.00 82.62 70 GLN A O 1
ATOM 508 N N . GLY A 1 71 ? -6.872 3.357 13.184 1.00 78.75 71 GLY A N 1
ATOM 509 C CA . GLY A 1 71 ? -7.353 4.740 13.203 1.00 78.75 71 GLY A CA 1
ATOM 510 C C . GLY A 1 71 ? -8.815 4.952 12.779 1.00 78.75 71 GLY A C 1
ATOM 511 O O . GLY A 1 71 ? -9.276 6.090 12.865 1.00 78.75 71 GLY A O 1
ATOM 512 N N . ARG A 1 72 ? -9.533 3.908 12.324 1.00 79.12 72 ARG A N 1
ATOM 513 C CA . ARG A 1 72 ? -10.843 4.005 11.636 1.00 79.12 72 ARG A CA 1
ATOM 514 C C . ARG A 1 72 ? -10.798 4.934 10.412 1.00 79.12 72 ARG A C 1
ATOM 516 O O . ARG A 1 72 ? -11.724 5.700 10.164 1.00 79.12 72 ARG A O 1
ATOM 523 N N . ARG A 1 73 ? -9.702 4.879 9.652 1.00 82.69 73 ARG A N 1
ATOM 524 C CA . ARG A 1 73 ? -9.448 5.729 8.477 1.00 82.69 73 ARG A CA 1
ATOM 525 C C . ARG A 1 73 ? -9.498 4.924 7.182 1.00 82.69 73 ARG A C 1
ATOM 527 O O . ARG A 1 73 ? -8.635 5.077 6.328 1.00 82.69 73 ARG A O 1
ATOM 534 N N . SER A 1 74 ? -10.499 4.058 7.032 1.00 80.25 74 SER A N 1
ATOM 535 C CA . SER A 1 74 ? -10.649 3.193 5.852 1.00 80.25 74 SER A CA 1
ATOM 536 C C . SER A 1 74 ? -10.758 3.977 4.541 1.00 80.25 74 SER A C 1
ATOM 538 O O . SER A 1 74 ? -10.278 3.508 3.520 1.00 80.25 74 SER A O 1
ATOM 540 N N . VAL A 1 75 ? -11.289 5.204 4.563 1.00 85.62 75 VAL A N 1
ATOM 541 C CA . VAL A 1 75 ? -11.311 6.091 3.383 1.00 85.62 75 VAL A CA 1
ATOM 542 C C . VAL A 1 75 ? -9.896 6.384 2.861 1.00 85.62 75 VAL A C 1
ATOM 544 O O . VAL A 1 75 ? -9.696 6.466 1.653 1.00 85.62 75 VAL A O 1
ATOM 547 N N . MET A 1 76 ? -8.890 6.467 3.742 1.00 86.19 76 MET A N 1
ATOM 548 C CA . MET A 1 76 ? -7.498 6.699 3.339 1.00 86.19 76 MET A CA 1
ATOM 549 C C . MET A 1 76 ? -6.873 5.500 2.617 1.00 86.19 76 MET A C 1
ATOM 551 O O . MET A 1 76 ? -5.841 5.680 1.984 1.00 86.19 76 MET A O 1
ATOM 555 N N . ILE A 1 77 ? -7.480 4.306 2.671 1.00 86.75 77 ILE A N 1
ATOM 556 C CA . ILE A 1 77 ? -6.994 3.130 1.933 1.00 86.75 77 ILE A CA 1
ATOM 557 C C . ILE A 1 77 ? -7.040 3.396 0.429 1.00 86.75 77 ILE A C 1
ATOM 559 O O . ILE A 1 77 ? -6.067 3.124 -0.265 1.00 86.75 77 ILE A O 1
ATOM 563 N N . TRP A 1 78 ? -8.130 3.988 -0.064 1.00 87.94 78 TRP A N 1
ATOM 564 C CA . TRP A 1 78 ? -8.278 4.313 -1.483 1.00 87.94 78 TRP A CA 1
ATOM 565 C C . TRP A 1 78 ? -7.273 5.370 -1.935 1.00 87.94 78 TRP A C 1
ATOM 567 O O . TRP A 1 78 ? -6.641 5.211 -2.973 1.00 87.94 78 TRP A O 1
ATOM 577 N N . PHE A 1 79 ? -7.068 6.408 -1.119 1.00 86.44 79 PHE A N 1
ATOM 578 C CA . PHE A 1 79 ? -6.051 7.423 -1.387 1.00 86.44 79 PHE A CA 1
ATOM 579 C C . PHE A 1 79 ? -4.637 6.837 -1.359 1.00 86.44 79 PHE A C 1
ATOM 581 O O . PHE A 1 79 ? -3.843 7.134 -2.242 1.00 86.44 79 PHE A O 1
ATOM 588 N N . ALA A 1 80 ? -4.324 5.975 -0.391 1.00 85.88 80 ALA A N 1
ATOM 589 C CA . ALA A 1 80 ? -3.023 5.323 -0.307 1.00 85.88 80 ALA A CA 1
ATOM 590 C C . ALA A 1 80 ? -2.778 4.395 -1.507 1.00 85.88 80 ALA A C 1
ATOM 592 O O . ALA A 1 80 ? -1.730 4.489 -2.137 1.00 85.88 80 ALA A O 1
ATOM 593 N N . ALA A 1 81 ? -3.757 3.569 -1.887 1.00 86.81 81 ALA A N 1
ATOM 594 C CA . ALA A 1 81 ? -3.665 2.722 -3.075 1.00 86.81 81 ALA A CA 1
ATOM 595 C C . ALA A 1 81 ? -3.469 3.552 -4.354 1.00 86.81 81 ALA A C 1
ATOM 597 O O . ALA A 1 81 ? -2.636 3.202 -5.186 1.00 86.81 81 ALA A O 1
ATOM 598 N N . LEU A 1 82 ? -4.180 4.680 -4.481 1.00 87.50 82 LEU A N 1
ATOM 599 C CA . LEU A 1 82 ? -4.039 5.594 -5.615 1.00 87.50 82 LEU A CA 1
ATOM 600 C C . LEU A 1 82 ? -2.636 6.200 -5.675 1.00 87.50 82 LEU A C 1
ATOM 602 O O . LEU A 1 82 ? -2.008 6.178 -6.728 1.00 87.50 82 LEU A O 1
ATOM 606 N N . VAL A 1 83 ? -2.124 6.705 -4.551 1.00 85.81 83 VAL A N 1
ATOM 607 C CA . VAL A 1 83 ? -0.774 7.281 -4.481 1.00 85.81 83 VAL A CA 1
ATOM 608 C C . VAL A 1 83 ? 0.288 6.229 -4.811 1.00 85.81 83 VAL A C 1
ATOM 610 O O . VAL A 1 83 ? 1.218 6.524 -5.556 1.00 85.81 83 VAL A O 1
ATOM 613 N N . GLY A 1 84 ? 0.140 4.997 -4.319 1.00 82.69 84 GLY A N 1
ATOM 614 C CA . GLY A 1 84 ? 1.064 3.910 -4.647 1.00 82.69 84 GLY A CA 1
ATOM 615 C C . GLY A 1 84 ? 1.015 3.509 -6.126 1.00 82.69 84 GLY A C 1
ATOM 616 O O . GLY A 1 84 ? 2.061 3.325 -6.743 1.00 82.69 84 GLY A O 1
ATOM 617 N N . ALA A 1 85 ? -0.175 3.456 -6.730 1.00 83.12 85 ALA A N 1
ATOM 618 C CA . ALA A 1 85 ? -0.321 3.202 -8.163 1.00 83.12 85 ALA A CA 1
ATOM 619 C C . ALA A 1 85 ? 0.272 4.337 -9.019 1.00 83.12 85 ALA A C 1
ATOM 621 O O . ALA A 1 85 ? 0.934 4.074 -10.021 1.00 83.12 85 ALA A O 1
ATOM 622 N N . LEU A 1 86 ? 0.101 5.596 -8.602 1.00 82.94 86 LEU A N 1
ATOM 623 C CA . LEU A 1 86 ? 0.730 6.747 -9.256 1.00 82.94 86 LEU A CA 1
ATOM 624 C C . LEU A 1 86 ? 2.259 6.698 -9.158 1.00 82.94 86 LEU A C 1
ATOM 626 O O . LEU A 1 86 ? 2.933 6.987 -10.144 1.00 82.94 86 LEU A O 1
ATOM 630 N N . ALA A 1 87 ? 2.809 6.295 -8.010 1.00 79.44 87 ALA A N 1
ATOM 631 C CA . ALA A 1 87 ? 4.249 6.095 -7.855 1.00 79.44 87 ALA A CA 1
ATOM 632 C C . ALA A 1 87 ? 4.778 5.020 -8.825 1.00 79.44 87 ALA A C 1
ATOM 634 O O . ALA A 1 87 ? 5.813 5.229 -9.458 1.00 79.44 87 ALA A O 1
ATOM 635 N N . GLN A 1 88 ? 4.035 3.922 -9.011 1.00 76.19 88 GLN A N 1
ATOM 636 C CA . GLN A 1 88 ? 4.370 2.891 -9.997 1.00 76.19 88 GLN A CA 1
ATOM 637 C C . GLN A 1 88 ? 4.355 3.429 -11.431 1.00 76.19 88 GLN A C 1
ATOM 639 O O . GLN A 1 88 ? 5.300 3.192 -12.180 1.00 76.19 88 GLN A O 1
ATOM 644 N N . ILE A 1 89 ? 3.306 4.167 -11.811 1.00 77.62 89 ILE A N 1
ATOM 645 C CA . ILE A 1 89 ? 3.199 4.792 -13.138 1.00 77.62 89 ILE A CA 1
ATOM 646 C C . ILE A 1 89 ? 4.396 5.712 -13.389 1.00 77.62 89 ILE A C 1
ATOM 648 O O . ILE A 1 89 ? 5.032 5.620 -14.436 1.00 77.62 89 ILE A O 1
ATOM 652 N N . LEU A 1 90 ? 4.721 6.577 -12.425 1.00 75.44 90 LEU A N 1
ATOM 653 C CA . LEU A 1 90 ? 5.849 7.503 -12.520 1.00 75.44 90 LEU A CA 1
ATOM 654 C C . LEU A 1 90 ? 7.172 6.764 -12.711 1.00 75.44 90 LEU A C 1
ATOM 656 O O . LEU A 1 90 ? 7.962 7.153 -13.566 1.00 75.44 90 LEU A O 1
ATOM 660 N N . SER A 1 91 ? 7.397 5.685 -11.960 1.00 71.38 91 SER A N 1
ATOM 661 C CA . SER A 1 91 ? 8.597 4.863 -12.115 1.00 71.38 91 SER A CA 1
ATOM 662 C C . SER A 1 91 ? 8.658 4.189 -13.486 1.00 71.38 91 SER A C 1
ATOM 664 O O . SER A 1 91 ? 9.695 4.261 -14.140 1.00 71.38 91 SER A O 1
ATOM 666 N N . TYR A 1 92 ? 7.551 3.622 -13.973 1.00 72.19 92 TYR A N 1
ATOM 667 C CA . TYR A 1 92 ? 7.494 3.014 -15.303 1.00 72.19 92 TYR A CA 1
ATOM 668 C C . TYR A 1 92 ? 7.755 4.032 -16.421 1.00 72.19 92 TYR A C 1
ATOM 670 O O . TYR A 1 92 ? 8.516 3.746 -17.345 1.00 72.19 92 TYR A O 1
ATOM 678 N N . ILE A 1 93 ? 7.176 5.236 -16.329 1.00 73.44 93 ILE A N 1
ATOM 679 C CA . ILE A 1 93 ? 7.457 6.334 -17.265 1.00 73.44 93 ILE A CA 1
ATOM 680 C C . ILE A 1 93 ? 8.945 6.678 -17.228 1.00 73.44 93 ILE A C 1
ATOM 682 O O . ILE A 1 93 ? 9.566 6.784 -18.281 1.00 73.44 93 ILE A O 1
ATOM 686 N N . LEU A 1 94 ? 9.528 6.814 -16.034 1.00 72.06 94 LEU A N 1
ATOM 687 C CA . LEU A 1 94 ? 10.939 7.155 -15.876 1.00 72.06 94 LEU A CA 1
ATOM 688 C C . LEU A 1 94 ? 11.846 6.095 -16.515 1.00 72.06 94 LEU A C 1
ATOM 690 O O . LEU A 1 94 ? 12.726 6.441 -17.298 1.00 72.06 94 LEU A O 1
ATOM 694 N N . VAL A 1 95 ? 11.594 4.811 -16.239 1.00 68.56 95 VAL A N 1
ATOM 695 C CA . VAL A 1 95 ? 12.334 3.691 -16.841 1.00 68.56 95 VAL A CA 1
ATOM 696 C C . VAL A 1 95 ? 12.177 3.712 -18.358 1.00 68.56 95 VAL A C 1
ATOM 698 O O . VAL A 1 95 ? 13.181 3.706 -19.057 1.00 68.56 95 VAL A O 1
ATOM 701 N N . THR A 1 96 ? 10.950 3.832 -18.871 1.00 69.25 96 THR A N 1
ATOM 702 C CA . THR A 1 96 ? 10.685 3.816 -20.318 1.00 69.25 96 THR A CA 1
ATOM 703 C C . THR A 1 96 ? 11.356 4.987 -21.039 1.00 69.25 96 THR A C 1
ATOM 705 O O . THR A 1 96 ? 11.938 4.792 -22.102 1.00 69.25 96 THR A O 1
ATOM 708 N N . VAL A 1 97 ? 11.329 6.193 -20.459 1.00 69.75 97 VAL A N 1
ATOM 709 C CA . VAL A 1 97 ? 12.019 7.373 -21.009 1.00 69.75 97 VAL A CA 1
ATOM 710 C C . VAL A 1 97 ? 13.532 7.154 -21.054 1.00 69.75 97 VAL A C 1
ATOM 712 O O . VAL A 1 97 ? 14.170 7.537 -22.033 1.00 69.75 97 VAL A O 1
ATOM 715 N N . ILE A 1 98 ? 14.106 6.514 -20.030 1.00 68.00 98 ILE A N 1
ATOM 716 C CA . ILE A 1 98 ? 15.545 6.229 -19.978 1.00 68.00 98 ILE A CA 1
ATOM 717 C C . ILE A 1 98 ? 15.933 5.107 -20.956 1.00 68.00 98 ILE A C 1
ATOM 719 O O . ILE A 1 98 ? 16.974 5.206 -21.602 1.00 68.00 98 ILE A O 1
ATOM 723 N N . THR A 1 99 ? 15.122 4.052 -21.092 1.00 65.75 99 THR A N 1
ATOM 724 C CA . THR A 1 99 ? 15.487 2.849 -21.862 1.00 65.75 99 THR A CA 1
ATOM 725 C C . THR A 1 99 ? 15.083 2.893 -23.333 1.00 65.75 99 THR A C 1
ATOM 727 O O . THR A 1 99 ? 15.789 2.329 -24.163 1.00 65.75 99 THR A O 1
ATOM 730 N N . ALA A 1 100 ? 13.947 3.507 -23.679 1.00 64.06 100 ALA A N 1
ATOM 731 C CA . ALA A 1 100 ? 13.389 3.460 -25.037 1.00 64.06 100 ALA A CA 1
ATOM 732 C C . ALA A 1 100 ? 13.725 4.698 -25.893 1.00 64.06 100 ALA A C 1
ATOM 734 O O . ALA A 1 100 ? 13.533 4.673 -27.110 1.00 64.06 100 ALA A O 1
ATOM 735 N N . GLY A 1 101 ? 14.232 5.780 -25.289 1.00 59.72 101 GLY A N 1
ATOM 736 C CA . GLY A 1 101 ? 14.497 7.036 -25.998 1.00 59.72 101 GLY A CA 1
ATOM 737 C C . GLY A 1 101 ? 13.223 7.689 -26.578 1.00 59.72 101 GLY A C 1
ATOM 738 O O . GLY A 1 101 ? 12.106 7.316 -26.216 1.00 59.72 101 GLY A O 1
ATOM 739 N N . PRO A 1 102 ? 13.342 8.677 -27.486 1.00 57.53 102 PRO A N 1
ATOM 740 C CA . PRO A 1 102 ? 12.221 9.503 -27.967 1.00 57.53 102 PRO A CA 1
ATOM 741 C C . PRO A 1 102 ? 11.185 8.777 -28.855 1.00 57.53 102 PRO A C 1
ATOM 743 O O . PRO A 1 102 ? 10.310 9.428 -29.422 1.00 57.53 102 PRO A O 1
ATOM 746 N N . HIS A 1 103 ? 11.251 7.449 -28.986 1.00 57.91 103 HIS A N 1
ATOM 747 C CA . HIS A 1 103 ? 10.376 6.646 -29.852 1.00 57.91 103 HIS A CA 1
ATOM 748 C C . HIS A 1 103 ? 9.324 5.819 -29.093 1.00 57.91 103 HIS A C 1
ATOM 750 O O . HIS A 1 103 ? 8.765 4.880 -29.657 1.00 57.91 103 HIS A O 1
ATOM 756 N N . ALA A 1 104 ? 9.029 6.155 -27.833 1.00 58.66 104 ALA A N 1
ATOM 757 C CA . ALA A 1 104 ? 7.956 5.524 -27.062 1.00 58.66 104 ALA A CA 1
ATOM 758 C C . ALA A 1 104 ? 6.602 5.645 -27.802 1.00 58.66 104 ALA A C 1
ATOM 760 O O . ALA A 1 104 ? 6.036 6.732 -27.918 1.00 58.66 104 ALA A O 1
ATOM 761 N N . SER A 1 105 ? 6.111 4.528 -28.346 1.00 60.84 105 SER A N 1
ATOM 762 C CA . SER A 1 105 ? 4.874 4.445 -29.131 1.00 60.84 105 SER A CA 1
ATOM 763 C C . SER A 1 105 ? 3.617 4.440 -28.243 1.00 60.84 105 SER A C 1
ATOM 765 O O . SER A 1 105 ? 3.691 4.292 -27.023 1.00 60.84 105 SER A O 1
ATOM 767 N N . LEU A 1 106 ? 2.436 4.550 -28.867 1.00 54.91 106 LEU A N 1
ATOM 768 C CA . LEU A 1 106 ? 1.114 4.408 -28.227 1.00 54.91 106 LEU A CA 1
ATOM 769 C C . LEU A 1 106 ? 0.949 3.107 -27.405 1.00 54.91 106 LEU A C 1
ATOM 771 O O . LEU A 1 106 ? 0.156 3.085 -26.461 1.00 54.91 106 LEU A O 1
ATOM 775 N N . ASP A 1 107 ? 1.729 2.056 -27.692 1.00 61.06 107 ASP A N 1
ATOM 776 C CA . ASP A 1 107 ? 1.740 0.806 -26.914 1.00 61.06 107 ASP A CA 1
ATOM 777 C C . ASP A 1 107 ? 2.194 1.013 -25.462 1.00 61.06 107 ASP A C 1
ATOM 779 O O . ASP A 1 107 ? 1.733 0.316 -24.555 1.00 61.06 107 ASP A O 1
ATOM 783 N N . VAL A 1 108 ? 3.028 2.024 -25.202 1.00 61.91 108 VAL A N 1
ATOM 784 C CA . VAL A 1 108 ? 3.491 2.373 -23.849 1.00 61.91 108 VAL A CA 1
ATOM 785 C C . VAL A 1 108 ? 2.331 2.876 -22.987 1.00 61.91 108 VAL A C 1
ATOM 787 O O . VAL A 1 108 ? 2.248 2.566 -21.798 1.00 61.91 108 VAL A O 1
ATOM 790 N N . THR A 1 109 ? 1.391 3.618 -23.577 1.00 60.88 109 THR A N 1
ATOM 791 C CA . THR A 1 109 ? 0.222 4.146 -22.860 1.00 60.88 109 THR A CA 1
ATOM 792 C C . THR A 1 109 ? -0.782 3.040 -22.524 1.00 60.88 109 THR A C 1
ATOM 794 O O . THR A 1 109 ? -1.322 3.017 -21.417 1.00 60.88 109 THR A O 1
ATOM 797 N N . ALA A 1 110 ? -0.992 2.083 -23.434 1.00 60.16 110 ALA A N 1
ATOM 798 C CA . ALA A 1 110 ? -1.821 0.906 -23.168 1.00 60.16 110 ALA A CA 1
ATOM 799 C C . ALA A 1 110 ? -1.185 -0.003 -22.099 1.00 60.16 110 ALA A C 1
ATOM 801 O O . ALA A 1 110 ? -1.877 -0.441 -21.175 1.00 60.16 110 ALA A O 1
ATOM 802 N N . GLY A 1 111 ? 0.137 -0.206 -22.162 1.00 63.84 111 GLY A N 1
ATOM 803 C CA . GLY A 1 111 ? 0.909 -0.922 -21.143 1.00 63.84 111 GLY A CA 1
ATOM 804 C C . GLY A 1 111 ? 0.809 -0.280 -19.757 1.00 63.84 111 GLY A C 1
ATOM 805 O O . GLY A 1 111 ? 0.624 -0.980 -18.764 1.00 63.84 111 GLY A O 1
ATOM 806 N N . LEU A 1 112 ? 0.828 1.053 -19.684 1.00 64.75 112 LEU A N 1
ATOM 807 C CA . LEU A 1 112 ? 0.690 1.810 -18.436 1.00 64.75 112 LEU A CA 1
ATOM 808 C C . LEU A 1 112 ? -0.654 1.590 -17.738 1.00 64.75 112 LEU A C 1
ATOM 810 O O . LEU A 1 112 ? -0.693 1.400 -16.522 1.00 64.75 112 LEU A O 1
ATOM 814 N N . ILE A 1 113 ? -1.755 1.591 -18.490 1.00 63.28 113 ILE A N 1
ATOM 815 C CA . ILE A 1 113 ? -3.099 1.357 -17.937 1.00 63.28 113 ILE A CA 1
ATOM 816 C C . ILE A 1 113 ? -3.237 -0.106 -17.495 1.00 63.28 113 ILE A C 1
ATOM 818 O O . ILE A 1 113 ? -3.742 -0.375 -16.401 1.00 63.28 113 ILE A O 1
ATOM 822 N N . LEU A 1 114 ? -2.739 -1.038 -18.317 1.00 65.38 114 LEU A N 1
ATOM 823 C CA . LEU A 1 114 ? -2.706 -2.470 -18.009 1.00 65.38 114 LEU A CA 1
ATOM 824 C C . LEU A 1 114 ? -1.863 -2.789 -16.768 1.00 65.38 114 LEU A C 1
ATOM 826 O O . LEU A 1 114 ? -2.166 -3.761 -16.084 1.00 65.38 114 LEU A O 1
ATOM 830 N N . LEU A 1 115 ? -0.853 -1.977 -16.444 1.00 69.94 115 LEU A N 1
ATOM 831 C CA . LEU A 1 115 ? -0.015 -2.160 -15.257 1.00 69.94 115 LEU A CA 1
ATOM 832 C C . LEU A 1 115 ? -0.596 -1.466 -14.013 1.00 69.94 115 LEU A C 1
ATOM 834 O O . LEU A 1 115 ? -0.607 -2.031 -12.919 1.00 69.94 115 LEU A O 1
ATOM 838 N N . ALA A 1 116 ? -1.103 -0.242 -14.167 1.00 72.44 116 ALA A N 1
ATOM 839 C CA . ALA A 1 116 ? -1.539 0.590 -13.050 1.00 72.44 116 ALA A CA 1
ATOM 840 C C . ALA A 1 116 ? -2.786 0.057 -12.339 1.00 72.44 116 ALA A C 1
ATOM 842 O O . ALA A 1 116 ? -2.871 0.120 -11.110 1.00 72.44 116 ALA A O 1
ATOM 843 N N . LEU A 1 117 ? -3.756 -0.469 -13.094 1.00 79.38 117 LEU A N 1
ATOM 844 C CA . LEU A 1 117 ? -5.010 -0.952 -12.523 1.00 79.38 117 LEU A CA 1
ATOM 845 C C . LEU A 1 117 ? -4.801 -2.206 -11.648 1.00 79.38 117 LEU A C 1
ATOM 847 O O . LEU A 1 117 ? -5.250 -2.188 -10.498 1.00 79.38 117 LEU A O 1
ATOM 851 N N . PRO A 1 118 ? -4.080 -3.257 -12.091 1.00 82.38 118 PRO A N 1
ATOM 852 C CA . PRO A 1 118 ? -3.746 -4.387 -11.225 1.00 82.38 118 PRO A CA 1
ATOM 853 C C . PRO A 1 118 ? -2.947 -3.978 -9.989 1.00 82.38 118 PRO A C 1
ATOM 855 O O . PRO A 1 118 ? -3.231 -4.466 -8.896 1.00 82.38 118 PRO A O 1
ATOM 858 N N . VAL A 1 119 ? -1.995 -3.049 -10.129 1.00 82.88 119 VAL A N 1
ATOM 859 C CA . VAL A 1 119 ? -1.195 -2.556 -8.997 1.00 82.88 119 VAL A CA 1
ATOM 860 C C . VAL A 1 119 ? -2.070 -1.815 -7.989 1.00 82.88 119 VAL A C 1
ATOM 862 O O . VAL A 1 119 ? -1.965 -2.066 -6.789 1.00 82.88 119 VAL A O 1
ATOM 865 N N . PHE A 1 120 ? -2.989 -0.967 -8.452 1.00 84.88 120 PHE A N 1
ATOM 866 C CA . PHE A 1 120 ? -3.964 -0.303 -7.589 1.00 84.88 120 PHE A CA 1
ATOM 867 C C . PHE A 1 120 ? -4.823 -1.313 -6.819 1.00 84.88 120 PHE A C 1
ATOM 869 O O . PHE A 1 120 ? -4.948 -1.210 -5.596 1.00 84.88 120 PHE A O 1
ATOM 876 N N . VAL A 1 121 ? -5.387 -2.306 -7.516 1.00 87.38 121 VAL A N 1
ATOM 877 C CA . VAL A 1 121 ? -6.226 -3.348 -6.902 1.00 87.38 121 VAL A CA 1
ATOM 878 C C . VAL A 1 121 ? -5.426 -4.158 -5.883 1.00 87.38 121 VAL A C 1
ATOM 880 O O . VAL A 1 121 ? -5.905 -4.388 -4.772 1.00 87.38 121 VAL A O 1
ATOM 883 N N . MET A 1 122 ? -4.192 -4.537 -6.220 1.00 87.94 122 MET A N 1
ATOM 884 C CA . MET A 1 122 ? -3.289 -5.262 -5.329 1.00 87.94 122 MET A CA 1
ATOM 885 C C . MET A 1 122 ? -2.983 -4.454 -4.061 1.00 87.94 122 MET A C 1
ATOM 887 O O . MET A 1 122 ? -3.150 -4.965 -2.952 1.00 87.94 122 MET A O 1
ATOM 891 N N . LEU A 1 123 ? -2.585 -3.185 -4.195 1.00 87.88 123 LEU A N 1
ATOM 892 C CA . LEU A 1 123 ? -2.290 -2.317 -3.051 1.00 87.88 123 LEU A CA 1
ATOM 893 C C . LEU A 1 123 ? -3.527 -2.094 -2.178 1.00 87.88 123 LEU A C 1
ATOM 895 O O . LEU A 1 123 ? -3.437 -2.194 -0.953 1.00 87.88 123 LEU A O 1
ATOM 899 N N . ALA A 1 124 ? -4.688 -1.849 -2.788 1.00 88.25 124 ALA A N 1
ATOM 900 C CA . ALA A 1 124 ? -5.947 -1.716 -2.065 1.00 88.25 124 ALA A CA 1
ATOM 901 C C . ALA A 1 124 ? -6.268 -2.993 -1.275 1.00 88.25 124 ALA A C 1
ATOM 903 O O . ALA A 1 124 ? -6.589 -2.907 -0.089 1.00 88.25 124 ALA A O 1
ATOM 904 N N . ALA A 1 125 ? -6.130 -4.170 -1.891 1.00 91.31 125 ALA A N 1
ATOM 905 C CA . ALA A 1 125 ? -6.362 -5.450 -1.229 1.00 91.31 125 ALA A CA 1
ATOM 906 C C . ALA A 1 125 ? -5.427 -5.648 -0.025 1.00 91.31 125 ALA A C 1
ATOM 908 O O . ALA A 1 125 ? -5.896 -5.974 1.065 1.00 91.31 125 ALA A O 1
ATOM 909 N N . LEU A 1 126 ? -4.127 -5.379 -0.177 1.00 91.06 126 LEU A N 1
ATOM 910 C CA . LEU A 1 126 ? -3.146 -5.491 0.909 1.00 91.06 126 LEU A CA 1
ATOM 911 C C . LEU A 1 126 ? -3.440 -4.526 2.066 1.00 91.06 126 LEU A C 1
ATOM 913 O O . LEU A 1 126 ? -3.396 -4.918 3.236 1.00 91.06 126 LEU A O 1
ATOM 917 N N . LEU A 1 127 ? -3.796 -3.278 1.754 1.00 90.75 127 LEU A N 1
ATOM 918 C CA . LEU A 1 127 ? -4.195 -2.285 2.752 1.00 90.75 127 LEU A CA 1
ATOM 919 C C . LEU A 1 127 ? -5.474 -2.711 3.490 1.00 90.75 127 LEU A C 1
ATOM 921 O O . LEU A 1 127 ? -5.561 -2.559 4.712 1.00 90.75 127 LEU A O 1
ATOM 925 N N . TRP A 1 128 ? -6.448 -3.281 2.778 1.00 91.94 128 TRP A N 1
ATOM 926 C CA . TRP A 1 128 ? -7.671 -3.824 3.370 1.00 91.94 128 TRP A CA 1
ATOM 927 C C . TRP A 1 128 ? -7.411 -5.053 4.243 1.00 91.94 128 TRP A C 1
ATOM 929 O O . TRP A 1 128 ? -7.984 -5.140 5.330 1.00 91.94 128 TRP A O 1
ATOM 939 N N . ILE A 1 129 ? -6.513 -5.956 3.838 1.00 91.94 129 ILE A N 1
ATOM 940 C CA . ILE A 1 129 ? -6.061 -7.088 4.665 1.00 91.94 129 ILE A CA 1
ATOM 941 C C . ILE A 1 129 ? -5.451 -6.564 5.970 1.00 91.94 129 ILE A C 1
ATOM 943 O O . ILE A 1 129 ? -5.835 -6.995 7.063 1.00 91.94 129 ILE A O 1
ATOM 947 N N . GLY A 1 130 ? -4.567 -5.568 5.883 1.00 88.44 130 GLY A N 1
ATOM 948 C CA . GLY A 1 130 ? -4.023 -4.880 7.052 1.00 88.44 130 GLY A CA 1
ATOM 949 C C . GLY A 1 130 ? -5.120 -4.302 7.949 1.00 88.44 130 GLY A C 1
ATOM 950 O O . GLY A 1 130 ? -5.188 -4.592 9.145 1.00 88.44 130 GLY A O 1
ATOM 951 N N . ALA A 1 131 ? -6.039 -3.527 7.379 1.00 88.38 131 ALA A N 1
ATOM 952 C CA . ALA A 1 131 ? -7.115 -2.901 8.140 1.00 88.38 131 ALA A CA 1
ATOM 953 C C . ALA A 1 131 ? -8.048 -3.930 8.810 1.00 88.38 131 ALA A C 1
ATOM 955 O O . ALA A 1 131 ? -8.461 -3.740 9.961 1.00 88.38 131 ALA A O 1
ATOM 956 N N . GLY A 1 132 ? -8.340 -5.032 8.115 1.00 87.19 132 GLY A N 1
ATOM 957 C CA . GLY A 1 132 ? -9.148 -6.148 8.601 1.00 87.19 132 GLY A CA 1
ATOM 958 C C . GLY A 1 132 ? -8.492 -6.886 9.766 1.00 87.19 132 GLY A C 1
ATOM 959 O O . GLY A 1 132 ? -9.132 -7.082 10.802 1.00 87.19 132 GLY A O 1
ATOM 960 N N . THR A 1 133 ? -7.199 -7.213 9.667 1.00 88.44 133 THR A N 1
ATOM 961 C CA . THR A 1 133 ? -6.460 -7.865 10.768 1.00 88.44 133 THR A CA 1
ATOM 962 C C . THR A 1 133 ? -6.474 -7.008 12.038 1.00 88.44 133 THR A C 1
ATOM 964 O O . THR A 1 133 ? -6.775 -7.504 13.127 1.00 88.44 133 THR A O 1
ATOM 967 N N . ALA A 1 134 ? -6.285 -5.692 11.912 1.00 85.44 134 ALA A N 1
ATOM 968 C CA . ALA A 1 134 ? -6.404 -4.751 13.026 1.00 85.44 134 ALA A CA 1
ATOM 969 C C . ALA A 1 134 ? -7.815 -4.688 13.646 1.00 85.44 134 ALA A C 1
ATOM 971 O O . ALA A 1 134 ? -7.964 -4.461 14.855 1.00 85.44 134 ALA A O 1
ATOM 972 N N . ALA A 1 135 ? -8.867 -4.852 12.841 1.00 84.12 135 ALA A N 1
ATOM 973 C CA . ALA A 1 135 ? -10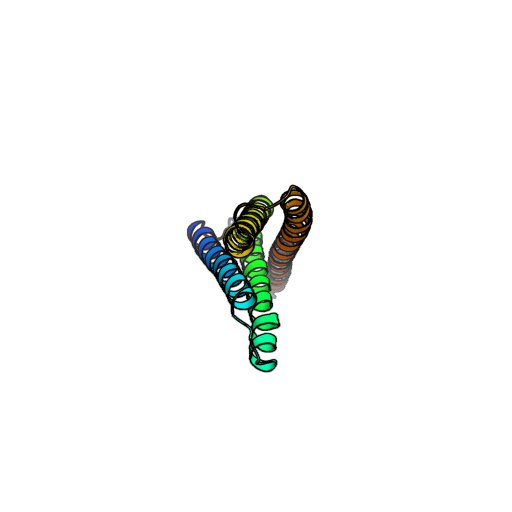.239 -4.923 13.339 1.00 84.12 135 ALA A CA 1
ATOM 974 C C . ALA A 1 135 ? -10.473 -6.213 14.145 1.00 84.12 135 ALA A C 1
ATOM 976 O O . ALA A 1 135 ? -10.973 -6.140 15.271 1.00 84.12 135 ALA A O 1
ATOM 977 N N . VAL A 1 136 ? -10.027 -7.361 13.626 1.00 86.12 136 VAL A N 1
ATOM 978 C CA . VAL A 1 136 ? -10.134 -8.670 14.294 1.00 86.12 136 VAL A CA 1
ATOM 979 C C . VAL A 1 136 ? -9.383 -8.677 15.628 1.00 86.12 136 VAL A C 1
ATOM 981 O O . VAL A 1 136 ? -9.956 -9.036 16.658 1.00 86.12 136 VAL A O 1
ATOM 984 N N . VAL A 1 137 ? -8.138 -8.191 15.657 1.00 85.75 137 VAL A N 1
ATOM 985 C CA . VAL A 1 137 ? -7.330 -8.119 16.892 1.00 85.75 137 VAL A CA 1
ATOM 986 C C . VAL A 1 137 ? -8.033 -7.294 17.976 1.00 85.75 137 VAL A C 1
ATOM 988 O O . VAL A 1 137 ? -8.037 -7.669 19.152 1.00 85.75 137 VAL A O 1
ATOM 991 N N . ARG A 1 138 ? -8.701 -6.194 17.606 1.00 81.12 138 ARG A N 1
ATOM 992 C CA . ARG A 1 138 ? -9.510 -5.410 18.556 1.00 81.12 138 ARG A CA 1
ATOM 993 C C . ARG A 1 138 ? -10.727 -6.165 19.070 1.00 81.12 138 ARG A C 1
ATOM 995 O O . ARG A 1 138 ? -11.013 -6.087 20.267 1.00 81.12 138 ARG A O 1
ATOM 1002 N N . GLN A 1 139 ? -11.441 -6.881 18.206 1.00 83.31 139 GLN A N 1
ATOM 1003 C CA . GLN A 1 139 ? -12.586 -7.694 18.626 1.00 83.31 139 GLN A CA 1
ATOM 1004 C C . GLN A 1 139 ? -12.162 -8.782 19.622 1.00 83.31 139 GLN A C 1
ATOM 1006 O O . GLN A 1 139 ? -12.820 -8.977 20.644 1.00 83.31 139 GLN A O 1
ATOM 1011 N N . ILE A 1 140 ? -11.017 -9.429 19.395 1.00 84.25 140 ILE A N 1
ATOM 1012 C CA . ILE A 1 140 ? -10.459 -10.417 20.330 1.00 84.25 140 ILE A CA 1
ATOM 1013 C C . ILE A 1 140 ? -10.122 -9.758 21.678 1.00 84.25 140 ILE A C 1
ATOM 1015 O O . ILE A 1 140 ? -10.519 -10.250 22.737 1.00 84.25 140 ILE A O 1
ATOM 1019 N N . ARG A 1 141 ? -9.448 -8.600 21.658 1.00 80.94 141 ARG A N 1
ATOM 1020 C CA . ARG A 1 141 ? -9.021 -7.891 22.878 1.00 80.94 141 ARG A CA 1
ATOM 1021 C C . ARG A 1 141 ? -10.194 -7.381 23.721 1.00 80.94 141 ARG A C 1
ATOM 1023 O O . ARG A 1 141 ? -10.124 -7.392 24.948 1.00 80.94 141 ARG A O 1
ATOM 1030 N N . THR A 1 142 ? -11.268 -6.936 23.076 1.00 77.69 142 THR A N 1
ATOM 1031 C CA . THR A 1 142 ? -12.492 -6.479 23.759 1.00 77.69 142 THR A CA 1
ATOM 1032 C C . THR A 1 142 ? -13.265 -7.642 24.380 1.00 77.69 142 THR A C 1
ATOM 1034 O O . THR A 1 142 ? -13.681 -7.533 25.533 1.00 77.69 142 THR A O 1
ATOM 1037 N N . ARG A 1 143 ? -13.366 -8.789 23.691 1.00 75.25 143 ARG A N 1
ATOM 1038 C CA . ARG A 1 143 ? -13.959 -10.020 24.252 1.00 75.25 143 ARG A CA 1
ATOM 1039 C C . ARG A 1 143 ? -13.177 -10.566 25.450 1.00 75.25 143 ARG A C 1
ATOM 1041 O O . ARG A 1 143 ? -13.785 -11.001 26.422 1.00 75.25 143 ARG A O 1
ATOM 1048 N N . SER A 1 144 ? -11.845 -10.504 25.407 1.00 73.12 144 SER A N 1
ATOM 1049 C CA . SER A 1 144 ? -10.971 -10.919 26.515 1.00 73.12 144 SER A CA 1
ATOM 1050 C C . SER A 1 144 ? -11.203 -10.092 27.789 1.00 73.12 144 SER A C 1
ATOM 1052 O O . SER A 1 144 ? -11.348 -10.662 28.868 1.00 73.12 144 SER A O 1
ATOM 1054 N N . LYS A 1 145 ? -11.324 -8.760 27.676 1.00 68.38 145 LYS A N 1
ATOM 1055 C CA . LYS A 1 145 ? -11.553 -7.879 28.838 1.00 68.38 145 LYS A CA 1
ATOM 1056 C C . LYS A 1 145 ? -12.912 -8.089 29.515 1.00 68.38 145 LYS A C 1
ATOM 1058 O O . LYS A 1 145 ? -13.020 -7.877 30.718 1.00 68.38 145 LYS A O 1
ATOM 1063 N N . GLY A 1 146 ? -13.931 -8.526 28.774 1.00 61.12 146 GLY A N 1
ATOM 1064 C CA . GLY A 1 146 ? -15.262 -8.819 29.321 1.00 61.12 146 GLY A CA 1
ATOM 1065 C C . GLY A 1 146 ? -15.343 -10.096 30.165 1.00 61.12 146 GLY A C 1
ATOM 1066 O O . GLY A 1 146 ? -16.340 -10.296 30.850 1.00 61.12 146 GLY A O 1
ATOM 1067 N N . ARG A 1 147 ? -14.314 -10.956 30.136 1.00 61.50 147 ARG A N 1
ATOM 1068 C CA . ARG A 1 147 ? -14.289 -12.251 30.840 1.00 61.50 147 ARG A CA 1
ATOM 1069 C C . ARG A 1 147 ? -13.520 -12.253 32.160 1.00 61.50 147 ARG A C 1
ATOM 1071 O O . ARG A 1 147 ? -13.418 -13.317 32.757 1.00 61.50 147 ARG A O 1
ATOM 1078 N N . SER A 1 148 ? -12.992 -11.118 32.629 1.00 56.47 148 SER A N 1
ATOM 1079 C CA . SER A 1 148 ? -12.316 -11.083 33.932 1.00 56.47 148 SER A CA 1
ATOM 1080 C C . SER A 1 148 ? -13.328 -11.438 35.029 1.00 56.47 148 SER A C 1
ATOM 1082 O O . SER A 1 148 ? -14.257 -10.652 35.250 1.00 56.47 148 SER A O 1
ATOM 1084 N N . PRO A 1 149 ? -13.189 -12.590 35.715 1.00 56.25 149 PRO A N 1
ATOM 1085 C CA . PRO A 1 149 ? -14.049 -12.921 36.836 1.00 56.25 149 PRO A CA 1
ATOM 1086 C C . PRO A 1 149 ? -13.816 -11.844 37.887 1.00 56.25 149 PRO A C 1
ATOM 1088 O O . PRO A 1 149 ? -12.680 -11.607 38.301 1.00 56.25 149 PRO A O 1
ATOM 1091 N N . ARG A 1 150 ? -14.878 -11.148 38.294 1.00 61.56 150 ARG A N 1
ATOM 1092 C CA . ARG A 1 150 ? -14.832 -10.394 39.543 1.00 61.56 150 ARG A CA 1
ATOM 1093 C C . ARG A 1 150 ? -14.742 -11.441 40.646 1.00 61.56 150 ARG A C 1
ATOM 1095 O O . ARG A 1 150 ? -15.769 -11.977 41.048 1.00 61.56 150 ARG A O 1
ATOM 1102 N N . LEU A 1 151 ? -13.521 -11.778 41.052 1.00 61.78 151 LEU A N 1
ATOM 1103 C CA . LEU A 1 151 ? -13.281 -12.435 42.328 1.00 61.78 151 LEU A CA 1
ATOM 1104 C C . LEU A 1 151 ? -13.835 -11.473 43.385 1.00 61.78 151 LEU A C 1
ATOM 1106 O O . LEU A 1 151 ? -13.336 -10.357 43.530 1.00 61.78 151 LEU A O 1
ATOM 1110 N N . LYS A 1 152 ? -14.977 -11.857 43.955 1.00 56.47 152 LYS A N 1
ATOM 1111 C CA . LYS A 1 152 ? -15.562 -11.239 45.140 1.00 56.47 152 LYS A CA 1
ATOM 1112 C C . LYS A 1 152 ? -14.943 -11.880 46.367 1.00 56.47 152 LYS A C 1
ATOM 1114 O O . LYS A 1 152 ? -14.688 -13.102 46.290 1.00 56.47 152 LYS A O 1
#

pLDDT: mean 73.46, std 12.69, range [39.62, 91.94]